Protein AF-A0A256ZPU8-F1 (afdb_monomer)

Mean predicted aligned error: 8.42 Å

Nearest PDB structures (foldseek):
  6c48-assembly1_A  TM=6.034E-01  e=6.822E+00  Homo sapiens

Sequence (113 aa):
MEELPPSVTLAYLFIFYLCFLLPYLLSSKKFAFPSKSVMLLLVVSALVGLVANLTVFKAYQLSPNPGYVRAVSSASIIVATTISIWLFKLKPDLQGILGTVLIFIGLLMLAKV

pLDDT: mean 85.06, std 8.38, range [47.09, 94.19]

Radius of gyration: 19.15 Å; Cα contacts (8 Å, |Δi|>4): 30; chains: 1; bounding box: 41×44×51 Å

Foldseek 3Di:
DPDDDVVVVVVVVVVVVCVPVVVVCVVVVPPDDDDPVVVVVVVVCVVVVVVVVVVLSVCCVPDPHNVLSVLVVVLVLLVVVVCCCVVVVDDDDPVSVVVNVVSVVVNVVSVVD

Solvent-accessible surface area (backbone atoms only — not comparable to full-atom values): 6614 Å² total; per-residue (Å²): 130,85,80,72,56,68,69,57,53,51,49,52,53,50,53,56,50,46,68,56,50,52,58,51,48,65,72,62,70,72,78,74,78,68,54,73,69,55,45,51,50,50,53,53,51,50,53,52,49,51,53,51,52,52,50,52,53,51,41,52,71,71,43,97,46,64,66,57,50,51,55,58,57,56,49,50,54,47,56,52,48,54,49,39,34,68,76,68,64,51,80,75,52,73,69,55,51,50,51,44,50,51,52,54,53,54,45,55,60,59,74,75,110

Secondary structure (DSSP, 8-state):
-----HHHHHHHHHHHHHHHHHHHHHHH----PPPHHHHHHHHHHHHHHHHHHHHHHHHHHHSS-HHHHHHHHHTHHHHHHHHHHHHH-----HHHHHHHHHHHHHHHHHTT-

Structure (mmCIF, N/CA/C/O backbone):
data_AF-A0A256ZPU8-F1
#
_entry.id   AF-A0A256ZPU8-F1
#
loop_
_atom_site.group_PDB
_atom_site.id
_atom_site.type_symbol
_atom_site.label_atom_id
_atom_site.label_alt_id
_atom_site.label_comp_id
_atom_site.label_asym_id
_atom_site.label_entity_id
_atom_site.label_seq_id
_atom_site.pdbx_PDB_ins_code
_atom_site.Cartn_x
_atom_site.Cartn_y
_atom_site.Cartn_z
_atom_site.occupancy
_atom_site.B_iso_or_equiv
_atom_site.auth_seq_id
_atom_site.auth_comp_id
_atom_site.auth_asym_id
_atom_site.auth_atom_id
_atom_site.pdbx_PDB_model_num
ATOM 1 N N . MET A 1 1 ? 22.000 -21.439 -1.445 1.00 47.09 1 MET A N 1
ATOM 2 C CA . MET A 1 1 ? 20.779 -21.329 -0.625 1.00 47.09 1 MET A CA 1
ATOM 3 C C . MET A 1 1 ? 19.644 -21.202 -1.614 1.00 47.09 1 MET A C 1
ATOM 5 O O . MET A 1 1 ? 19.708 -20.310 -2.444 1.00 47.09 1 MET A O 1
ATOM 9 N N . GLU A 1 2 ? 18.726 -22.160 -1.641 1.00 60.97 2 GLU A N 1
ATOM 10 C CA . GLU A 1 2 ? 17.576 -22.122 -2.549 1.00 60.97 2 GLU A CA 1
ATOM 11 C C . GLU A 1 2 ? 16.689 -20.937 -2.149 1.00 60.97 2 GLU A C 1
ATOM 13 O O . GLU A 1 2 ? 16.298 -20.826 -0.985 1.00 60.97 2 GLU A O 1
ATOM 18 N N . GLU A 1 3 ? 16.468 -19.989 -3.063 1.00 71.69 3 GLU A N 1
ATOM 19 C CA . GLU A 1 3 ? 15.638 -18.824 -2.767 1.00 71.69 3 GLU A CA 1
ATOM 20 C C . GLU A 1 3 ? 14.181 -19.271 -2.663 1.00 71.69 3 GLU A C 1
ATOM 22 O O . GLU A 1 3 ? 13.569 -19.712 -3.637 1.00 71.69 3 GLU A O 1
ATOM 27 N N . LEU A 1 4 ? 13.631 -19.188 -1.451 1.00 75.12 4 LEU A N 1
ATOM 28 C CA . LEU A 1 4 ? 12.240 -19.534 -1.199 1.00 75.12 4 LEU A CA 1
ATOM 29 C C . LEU A 1 4 ? 11.319 -18.629 -2.031 1.00 75.12 4 LEU A C 1
ATOM 31 O O . LEU A 1 4 ? 11.544 -17.414 -2.092 1.00 75.12 4 LEU A O 1
ATOM 35 N N . PRO A 1 5 ? 10.241 -19.177 -2.620 1.00 77.75 5 PRO A N 1
ATOM 36 C CA . PRO A 1 5 ? 9.253 -18.367 -3.312 1.00 77.75 5 PRO A CA 1
ATOM 37 C C . PRO A 1 5 ? 8.726 -17.257 -2.385 1.00 77.75 5 PRO A C 1
ATOM 39 O O . PRO A 1 5 ? 8.414 -17.534 -1.223 1.00 77.75 5 PRO A O 1
ATOM 42 N N . PRO A 1 6 ? 8.545 -16.016 -2.869 1.00 71.25 6 PRO A N 1
ATOM 43 C CA . PRO A 1 6 ? 8.062 -14.901 -2.051 1.00 71.25 6 PRO A CA 1
ATOM 44 C C . PRO A 1 6 ? 6.759 -15.186 -1.287 1.00 71.25 6 PRO A C 1
ATOM 46 O O . PRO A 1 6 ? 6.573 -14.689 -0.177 1.00 71.25 6 PRO A O 1
ATOM 49 N N . SER A 1 7 ? 5.875 -16.019 -1.846 1.00 71.19 7 SER A N 1
ATOM 50 C CA . SER A 1 7 ? 4.641 -16.479 -1.194 1.00 71.19 7 SER A CA 1
ATOM 51 C C . SER A 1 7 ? 4.906 -17.265 0.093 1.00 71.19 7 SER A C 1
ATOM 53 O O . SER A 1 7 ? 4.195 -17.091 1.081 1.00 71.19 7 SER A O 1
ATOM 55 N N . VAL A 1 8 ? 5.952 -18.090 0.100 1.00 77.94 8 VAL A N 1
ATOM 56 C CA . VAL A 1 8 ? 6.374 -18.891 1.251 1.00 77.94 8 VAL A CA 1
ATOM 57 C C . VAL A 1 8 ? 6.992 -17.988 2.321 1.00 77.94 8 VAL A C 1
ATOM 59 O O . VAL A 1 8 ? 6.663 -18.109 3.499 1.00 77.94 8 VAL A O 1
ATOM 62 N N . THR A 1 9 ? 7.802 -17.007 1.920 1.00 78.62 9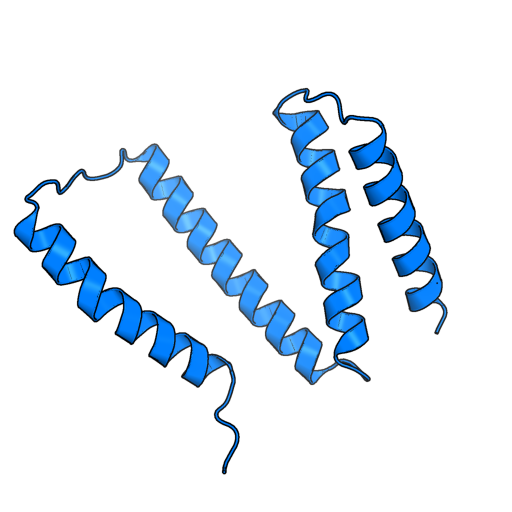 THR A N 1
ATOM 63 C CA . THR A 1 9 ? 8.370 -15.999 2.831 1.00 78.62 9 THR A CA 1
ATOM 64 C C . THR A 1 9 ? 7.284 -15.167 3.521 1.00 78.62 9 THR A C 1
ATOM 66 O O . THR A 1 9 ? 7.327 -14.972 4.736 1.00 78.62 9 THR A O 1
ATOM 69 N N . LEU A 1 10 ? 6.271 -14.722 2.772 1.00 77.56 10 LEU A N 1
ATOM 70 C CA . LEU A 1 10 ? 5.105 -14.015 3.314 1.00 77.56 10 LEU A CA 1
ATOM 71 C C . LEU A 1 10 ? 4.319 -14.877 4.309 1.00 77.56 10 LEU A C 1
ATOM 73 O O . LEU A 1 10 ? 3.936 -14.384 5.370 1.00 77.56 10 LEU A O 1
ATOM 77 N N . ALA A 1 11 ? 4.120 -16.162 4.002 1.00 82.19 11 ALA A N 1
ATOM 78 C CA . ALA A 1 11 ? 3.457 -17.092 4.909 1.00 82.19 11 ALA A CA 1
ATOM 79 C C . ALA A 1 11 ? 4.240 -17.262 6.221 1.00 82.19 11 ALA A C 1
ATOM 81 O O . ALA A 1 11 ? 3.644 -17.202 7.297 1.00 82.19 11 ALA A O 1
ATOM 82 N N . TYR A 1 12 ? 5.569 -17.391 6.157 1.00 84.62 12 TYR A N 1
ATOM 83 C CA . TYR A 1 12 ? 6.403 -17.475 7.358 1.00 84.62 12 TYR A CA 1
ATOM 84 C C . TYR A 1 12 ? 6.340 -16.206 8.213 1.00 84.62 12 TYR A C 1
ATOM 86 O O . TYR A 1 12 ? 6.184 -16.307 9.429 1.00 84.62 12 TYR A O 1
ATOM 94 N N . LEU A 1 13 ? 6.392 -15.017 7.602 1.00 84.19 13 LEU A N 1
ATOM 95 C CA . LEU A 1 13 ? 6.246 -13.750 8.327 1.00 84.19 13 LEU A CA 1
ATOM 96 C C . LEU A 1 13 ? 4.861 -13.609 8.974 1.00 84.19 13 LEU A C 1
ATOM 98 O O . LEU A 1 13 ? 4.755 -13.134 10.105 1.00 84.19 13 LEU A O 1
ATOM 102 N N . PHE A 1 14 ? 3.805 -14.050 8.290 1.00 84.31 14 PHE A N 1
ATOM 103 C CA . PHE A 1 14 ? 2.445 -14.031 8.825 1.00 84.31 14 PHE A CA 1
ATOM 104 C C . PHE A 1 14 ? 2.278 -14.972 10.026 1.00 84.31 14 PHE A C 1
ATOM 106 O O . PHE A 1 14 ? 1.723 -14.574 11.050 1.00 84.31 14 PHE A O 1
ATOM 113 N N . ILE A 1 15 ? 2.803 -16.198 9.930 1.00 88.31 15 ILE A N 1
ATOM 114 C CA . ILE A 1 15 ? 2.802 -17.167 11.036 1.00 88.31 15 ILE A CA 1
ATOM 115 C C . ILE A 1 15 ? 3.595 -16.611 12.222 1.00 88.31 15 ILE A C 1
ATOM 117 O O . ILE A 1 15 ? 3.111 -16.645 13.352 1.00 88.31 15 ILE A O 1
ATOM 121 N N . PHE A 1 16 ? 4.777 -16.044 11.966 1.00 88.56 16 PHE A N 1
ATOM 122 C CA . PHE A 1 16 ? 5.596 -15.411 12.996 1.00 88.56 16 PHE A CA 1
ATOM 123 C C . PHE A 1 16 ? 4.827 -14.297 13.714 1.00 88.56 16 PHE A C 1
ATOM 125 O O . PHE A 1 16 ? 4.772 -14.281 14.939 1.00 88.56 16 PHE A O 1
ATOM 132 N N . TYR A 1 17 ? 4.161 -13.412 12.970 1.00 85.19 17 TYR A N 1
ATOM 133 C CA . TYR A 1 17 ? 3.333 -12.348 13.538 1.00 85.19 17 TYR A CA 1
ATOM 134 C C . TYR A 1 17 ? 2.172 -12.889 14.392 1.00 85.19 17 TYR A C 1
ATOM 136 O O . TYR A 1 17 ? 1.938 -12.400 15.501 1.00 85.19 17 TYR A O 1
ATOM 144 N N . LEU A 1 18 ? 1.478 -13.934 13.925 1.00 87.81 18 LEU A N 1
ATOM 145 C CA . LEU A 1 18 ? 0.387 -14.583 14.661 1.00 87.81 18 LEU A CA 1
ATOM 146 C C . LEU A 1 18 ? 0.838 -15.151 16.009 1.00 87.81 18 LEU A C 1
ATOM 148 O O . LEU A 1 18 ? 0.109 -15.009 16.992 1.00 87.81 18 LEU A O 1
ATOM 152 N N . CYS A 1 19 ? 2.037 -15.737 16.071 1.00 90.00 19 CYS A N 1
ATOM 153 C CA . CYS A 1 19 ? 2.594 -16.302 17.301 1.00 90.00 19 CYS A CA 1
ATOM 154 C C . CYS A 1 19 ? 2.750 -15.271 18.427 1.00 90.00 19 CYS A C 1
ATOM 156 O O . CYS A 1 19 ? 2.679 -15.652 19.590 1.00 90.00 19 CYS A O 1
ATOM 158 N N . PHE A 1 20 ? 2.924 -13.982 18.116 1.00 86.88 20 PHE A N 1
ATOM 159 C CA . PHE A 1 20 ? 3.002 -12.919 19.127 1.00 86.88 20 PHE A CA 1
ATOM 160 C C . PHE A 1 20 ? 1.665 -12.203 19.337 1.00 86.88 20 PHE A C 1
ATOM 162 O O . PHE A 1 20 ? 1.307 -11.875 2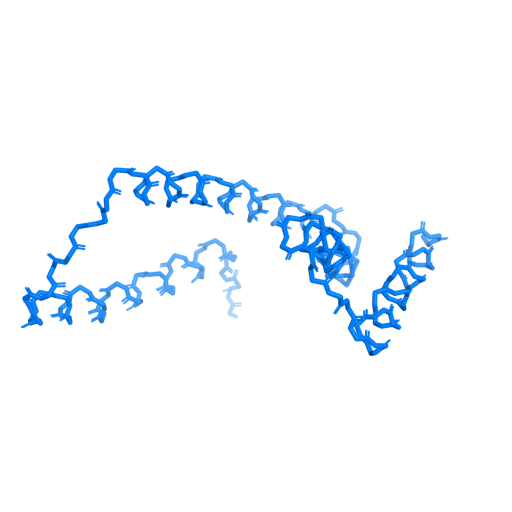0.470 1.00 86.88 20 PHE A O 1
ATOM 169 N N . LEU A 1 21 ? 0.900 -11.987 18.264 1.00 84.81 21 LEU A N 1
ATOM 170 C CA . LEU A 1 21 ? -0.364 -11.258 18.331 1.00 84.81 21 LEU A CA 1
ATOM 171 C C . LEU A 1 21 ? -1.446 -12.035 19.095 1.00 84.81 21 LEU A C 1
ATOM 173 O O . LEU A 1 21 ? -2.143 -11.455 19.929 1.00 84.81 21 LEU A O 1
ATOM 177 N N . LEU A 1 22 ? -1.596 -13.339 18.829 1.00 83.50 22 LEU A N 1
ATOM 178 C CA . LEU A 1 22 ? -2.644 -14.159 19.447 1.00 83.50 22 LEU A CA 1
ATOM 179 C C . LEU A 1 22 ? -2.490 -14.247 20.974 1.00 83.50 22 LEU A C 1
ATOM 181 O O . LEU A 1 22 ? -3.460 -13.935 21.669 1.00 83.50 22 LEU A O 1
ATOM 185 N N . PRO A 1 23 ? -1.309 -14.580 21.536 1.00 87.31 23 PRO A N 1
ATOM 186 C CA . PRO A 1 23 ? -1.124 -14.591 22.986 1.00 87.31 23 PRO A CA 1
ATOM 187 C C . PRO A 1 23 ? -1.331 -13.216 23.623 1.00 87.31 23 PRO A C 1
ATOM 189 O O . PRO A 1 23 ? -1.909 -13.130 24.707 1.00 87.31 23 PRO A O 1
ATOM 192 N N . TYR A 1 24 ? -0.912 -12.138 22.949 1.00 85.56 24 TYR A N 1
ATOM 193 C CA . TYR A 1 24 ? -1.119 -10.769 23.422 1.00 85.56 24 TYR A CA 1
ATOM 194 C C . TYR A 1 24 ? -2.609 -10.408 23.505 1.00 85.56 24 TYR A C 1
ATOM 196 O O . TYR A 1 24 ? -3.061 -9.873 24.521 1.00 85.56 24 TYR A O 1
ATOM 204 N N . LEU A 1 25 ? -3.391 -10.741 22.474 1.00 82.00 25 LEU A N 1
ATOM 205 C CA . LEU A 1 25 ? -4.836 -10.501 22.442 1.00 82.00 25 LEU A CA 1
ATOM 206 C C . LEU A 1 25 ? -5.580 -11.333 23.494 1.00 82.00 25 LEU A C 1
ATOM 208 O O . LEU A 1 25 ? -6.441 -10.799 24.197 1.00 82.00 25 LEU A O 1
ATOM 212 N N . LEU A 1 26 ? -5.216 -12.612 23.641 1.00 82.38 26 LEU A N 1
ATOM 213 C CA . LEU A 1 26 ? -5.794 -13.512 24.643 1.00 82.38 26 LEU A CA 1
ATOM 214 C C . LEU A 1 26 ? -5.473 -13.053 26.074 1.00 82.38 26 LEU A C 1
ATOM 216 O O . LEU A 1 26 ? -6.359 -13.040 26.928 1.00 82.38 26 LEU A O 1
ATOM 220 N N . SER A 1 27 ? -4.238 -12.610 26.328 1.00 83.31 27 SER A N 1
ATOM 221 C CA . SER A 1 27 ? -3.804 -12.129 27.650 1.00 83.31 27 SER A CA 1
ATOM 222 C C . SER A 1 27 ? -4.414 -10.776 28.011 1.00 83.31 27 SER A C 1
ATOM 224 O O . SER A 1 27 ? -4.733 -10.524 29.170 1.00 83.31 27 SER A O 1
ATOM 226 N N . SER A 1 28 ? -4.612 -9.901 27.023 1.00 77.88 28 SER A N 1
ATOM 227 C CA . SER A 1 28 ? -5.107 -8.545 27.266 1.00 77.88 28 SER A CA 1
ATOM 228 C C . SER A 1 28 ? -6.601 -8.491 27.600 1.00 77.88 28 SER A C 1
ATOM 230 O O . SER A 1 28 ? -7.059 -7.450 28.061 1.00 77.88 28 SER A O 1
ATOM 232 N N . LYS A 1 29 ? -7.388 -9.550 27.326 1.00 67.38 29 LYS A N 1
ATOM 233 C CA . LYS A 1 29 ? -8.872 -9.585 27.407 1.00 67.38 29 LYS A CA 1
ATOM 234 C C . LYS A 1 29 ? -9.600 -8.425 26.694 1.00 67.38 29 LYS A C 1
ATOM 236 O O . LYS A 1 29 ? -10.819 -8.311 26.780 1.00 67.38 29 LYS A O 1
ATOM 241 N N . LYS A 1 30 ? -8.883 -7.585 25.942 1.00 66.69 30 LYS A N 1
ATOM 242 C CA . LYS A 1 30 ? -9.394 -6.458 25.146 1.00 66.69 30 LYS A CA 1
ATOM 243 C C . LYS A 1 30 ? -9.875 -6.945 23.780 1.00 66.69 30 LYS A C 1
ATOM 245 O O . LYS A 1 30 ? -9.497 -6.399 22.747 1.00 66.69 30 LYS A O 1
ATOM 250 N N . PHE A 1 31 ? -10.679 -8.004 23.770 1.00 66.62 31 PHE A N 1
ATOM 251 C CA . PHE A 1 31 ? -11.271 -8.516 22.541 1.00 66.62 31 PHE A CA 1
ATOM 252 C C . PHE A 1 31 ? -12.450 -7.618 22.155 1.00 66.62 31 PHE A C 1
ATOM 254 O O . PHE A 1 31 ? -13.590 -7.841 22.552 1.00 66.62 31 PHE A O 1
ATOM 261 N N . ALA A 1 32 ? -12.157 -6.543 21.427 1.00 72.38 32 ALA A N 1
ATOM 262 C CA . ALA A 1 32 ? -13.179 -5.699 20.832 1.00 72.38 32 ALA A CA 1
ATOM 263 C C . ALA A 1 32 ? -13.523 -6.262 19.451 1.00 72.38 32 ALA A C 1
ATOM 265 O O . ALA A 1 32 ? -12.704 -6.212 18.532 1.00 72.38 32 ALA A O 1
ATOM 266 N N . PHE A 1 33 ? -14.731 -6.807 19.300 1.00 77.44 33 PHE A N 1
ATOM 267 C CA . PHE A 1 33 ? -15.227 -7.142 17.972 1.00 77.44 33 PHE A CA 1
ATOM 268 C C . PHE A 1 33 ? -15.542 -5.849 17.211 1.00 77.44 33 PHE A C 1
ATOM 270 O O . 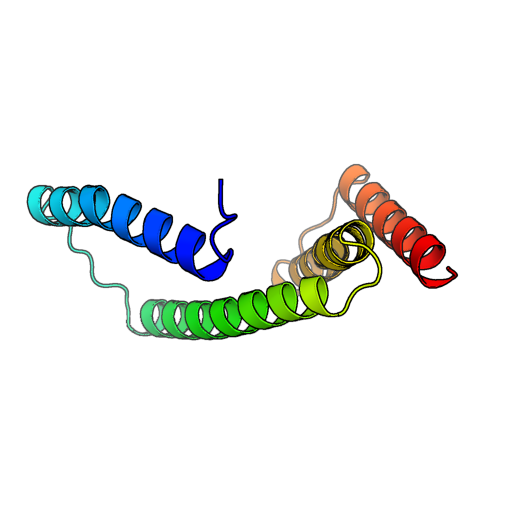PHE A 1 33 ? -16.238 -4.980 17.748 1.00 77.44 33 PHE A O 1
ATOM 277 N N . PRO A 1 34 ? -15.045 -5.697 15.972 1.00 83.81 34 PRO A N 1
ATOM 278 C CA . PRO A 1 34 ? -15.401 -4.557 15.147 1.00 83.81 34 PRO A CA 1
ATOM 279 C C . PRO A 1 34 ? -16.910 -4.549 14.881 1.00 83.81 34 PRO A C 1
ATOM 281 O O . PRO A 1 34 ? -17.556 -5.596 14.806 1.00 83.81 34 PRO A O 1
ATOM 284 N N . SER A 1 35 ? -17.485 -3.359 14.702 1.00 91.94 35 SER A N 1
ATOM 285 C CA . SER A 1 35 ? -18.875 -3.238 14.256 1.00 91.94 35 SER A CA 1
ATOM 286 C C . SER A 1 35 ? -19.059 -3.909 12.888 1.00 91.94 35 SER A C 1
ATOM 288 O O . SER A 1 35 ? -18.104 -4.034 12.120 1.00 91.94 35 SER A O 1
ATOM 290 N N . LYS A 1 36 ? -20.292 -4.310 12.542 1.00 90.94 36 LYS A N 1
ATOM 291 C CA . LYS A 1 36 ? -20.589 -4.975 11.254 1.00 90.94 36 LYS A CA 1
ATOM 292 C C . LYS A 1 36 ? -20.039 -4.197 10.050 1.00 90.94 36 LYS A C 1
ATOM 294 O O . LYS A 1 36 ? -19.492 -4.805 9.136 1.00 90.94 36 LYS A O 1
ATOM 299 N N . SER A 1 37 ? -20.125 -2.866 10.078 1.00 91.88 37 SER A N 1
ATOM 300 C CA . SER A 1 37 ? -19.602 -1.995 9.019 1.00 91.88 37 SER A CA 1
ATOM 301 C C . SER A 1 37 ? -18.077 -2.047 8.916 1.00 91.88 37 SER A C 1
ATOM 303 O O . SER A 1 37 ? -17.539 -2.153 7.818 1.00 91.88 37 SER A O 1
ATOM 305 N N . VAL A 1 38 ? -17.375 -2.018 10.054 1.00 91.31 38 VAL A N 1
ATOM 306 C CA . VAL A 1 38 ? -15.909 -2.132 10.088 1.00 91.31 38 VAL A CA 1
ATOM 307 C C . VAL A 1 38 ? -15.477 -3.531 9.656 1.00 91.31 38 VAL A C 1
ATOM 309 O O . VAL A 1 38 ? -14.529 -3.670 8.893 1.00 91.31 38 VAL A O 1
ATOM 312 N N . MET A 1 39 ? -16.201 -4.569 10.076 1.00 91.44 39 MET A N 1
ATOM 313 C CA . MET A 1 39 ? -15.926 -5.945 9.671 1.00 91.44 39 MET A CA 1
ATOM 314 C C . MET A 1 39 ? -16.094 -6.143 8.159 1.00 91.44 39 MET A C 1
ATOM 316 O O . MET A 1 39 ? -15.235 -6.757 7.534 1.00 91.44 39 MET A O 1
ATOM 320 N N . LEU A 1 40 ? -17.143 -5.574 7.556 1.00 94.19 40 LEU A N 1
ATOM 321 C CA . LEU A 1 40 ? -17.329 -5.589 6.102 1.00 94.19 40 LEU A CA 1
ATOM 322 C C . LEU A 1 40 ? -16.165 -4.887 5.393 1.00 94.19 40 LEU A C 1
ATOM 324 O O . LEU A 1 40 ? -15.603 -5.441 4.451 1.00 94.19 40 LEU A O 1
ATOM 328 N N . LEU A 1 41 ? -15.761 -3.707 5.873 1.00 92.94 41 LEU A N 1
ATOM 329 C CA . LEU A 1 41 ? -14.637 -2.958 5.308 1.00 92.94 41 LEU A CA 1
ATOM 330 C C . LEU A 1 41 ? -13.332 -3.762 5.390 1.00 92.94 41 LEU A C 1
ATOM 332 O O . LEU A 1 41 ? -12.599 -3.836 4.406 1.00 92.94 41 LEU A O 1
ATOM 336 N N . LEU A 1 42 ? -13.079 -4.432 6.519 1.00 91.31 42 LEU A N 1
ATOM 337 C CA . LEU A 1 42 ? -11.924 -5.313 6.686 1.00 91.31 42 LEU A CA 1
ATOM 338 C C . LEU A 1 42 ? -11.943 -6.469 5.683 1.00 91.31 42 LEU A C 1
ATOM 340 O O . LEU A 1 42 ? -10.936 -6.695 5.017 1.00 91.31 42 LEU A O 1
ATOM 344 N N . VAL A 1 43 ? -13.076 -7.154 5.508 1.00 92.56 43 VAL A N 1
ATOM 345 C CA . VAL A 1 43 ? -13.194 -8.248 4.529 1.00 92.56 43 VAL A CA 1
ATOM 346 C C . VAL A 1 43 ? -12.944 -7.749 3.105 1.00 92.56 43 VAL A C 1
ATOM 348 O O . VAL A 1 43 ? -12.162 -8.354 2.374 1.00 92.56 43 VAL A O 1
ATOM 351 N N . VAL A 1 44 ? -13.542 -6.619 2.718 1.00 94.19 44 VAL A N 1
ATOM 352 C CA . VAL A 1 44 ? -13.319 -6.021 1.392 1.00 94.19 44 VAL A CA 1
ATOM 353 C C . VAL A 1 44 ? -11.847 -5.644 1.210 1.00 94.19 44 VAL A C 1
ATOM 355 O O . VAL A 1 44 ? -11.256 -5.982 0.187 1.00 94.19 44 VAL A O 1
ATOM 358 N N . SER A 1 45 ? -11.225 -5.015 2.211 1.00 90.69 45 SER A N 1
ATOM 359 C CA . SER A 1 45 ? -9.803 -4.657 2.163 1.00 90.69 45 SER A CA 1
ATOM 360 C C . SER A 1 45 ? -8.890 -5.879 2.041 1.00 90.69 45 SER A C 1
ATOM 362 O O . SER A 1 45 ? -7.920 -5.839 1.288 1.00 90.69 45 SER A O 1
ATOM 364 N N . ALA A 1 46 ? -9.228 -6.988 2.707 1.00 89.44 46 ALA A N 1
ATOM 365 C CA . ALA A 1 46 ? -8.472 -8.232 2.636 1.00 89.44 46 ALA A CA 1
ATOM 366 C C . ALA A 1 46 ? -8.564 -8.872 1.243 1.00 89.44 46 ALA A C 1
ATOM 368 O O . ALA A 1 46 ? -7.545 -9.282 0.691 1.00 89.44 46 ALA A O 1
ATOM 369 N N . LEU A 1 47 ? -9.760 -8.906 0.645 1.00 92.50 47 LEU A N 1
ATOM 370 C CA . LEU A 1 47 ? -9.962 -9.420 -0.713 1.00 92.50 47 LEU A CA 1
ATOM 371 C C . LEU A 1 47 ? -9.224 -8.572 -1.755 1.00 92.50 47 LEU A C 1
ATOM 373 O O . LEU A 1 47 ? -8.505 -9.115 -2.593 1.00 92.50 47 LEU A O 1
ATOM 377 N N . VAL A 1 48 ? -9.345 -7.243 -1.676 1.00 92.88 48 VAL A N 1
ATOM 378 C CA . VAL A 1 48 ? -8.628 -6.321 -2.572 1.00 92.88 48 VAL A CA 1
ATOM 379 C C . VAL A 1 48 ? -7.116 -6.462 -2.394 1.00 92.88 48 VAL A C 1
ATOM 381 O O . VAL A 1 48 ? -6.389 -6.558 -3.381 1.00 92.88 48 VAL A O 1
ATOM 384 N N . GLY A 1 49 ? -6.638 -6.535 -1.149 1.00 88.81 49 GLY A N 1
ATOM 385 C CA . GLY A 1 49 ? -5.225 -6.728 -0.833 1.00 88.81 49 GLY A CA 1
ATOM 386 C C . GLY A 1 49 ? -4.674 -8.047 -1.372 1.00 88.81 49 GLY A C 1
ATOM 387 O O . GLY A 1 49 ? -3.571 -8.070 -1.918 1.00 88.81 49 GLY A O 1
ATOM 388 N N . LEU A 1 50 ? -5.440 -9.137 -1.281 1.00 87.12 50 LEU A N 1
ATOM 389 C CA . LEU A 1 50 ? -5.061 -10.436 -1.837 1.00 87.12 50 LEU A CA 1
ATOM 390 C C . LEU A 1 50 ? -4.902 -10.360 -3.359 1.00 87.12 50 LEU A C 1
ATOM 392 O O . LEU A 1 50 ? -3.861 -10.756 -3.883 1.00 87.12 50 LEU A O 1
ATOM 396 N N . VAL A 1 51 ? -5.896 -9.810 -4.064 1.00 90.62 51 VAL A N 1
ATOM 397 C CA . VAL A 1 51 ? -5.845 -9.668 -5.529 1.00 90.62 51 VAL A CA 1
ATOM 398 C C . VAL A 1 51 ? -4.675 -8.776 -5.944 1.00 90.62 51 VAL A C 1
ATOM 400 O O . VAL A 1 51 ? -3.893 -9.165 -6.812 1.00 90.62 51 VAL A O 1
ATOM 403 N N . ALA A 1 52 ? -4.499 -7.630 -5.281 1.00 88.25 52 ALA A N 1
ATOM 404 C CA . ALA A 1 52 ? -3.407 -6.701 -5.555 1.00 88.25 52 ALA A CA 1
ATOM 405 C C . ALA A 1 52 ? -2.035 -7.380 -5.410 1.00 88.25 52 ALA A C 1
ATOM 407 O O . ALA A 1 52 ? -1.209 -7.308 -6.322 1.00 88.25 52 ALA A O 1
ATOM 408 N N . ASN A 1 53 ? -1.808 -8.115 -4.318 1.00 85.88 53 ASN A N 1
ATOM 409 C CA . ASN A 1 53 ? -0.547 -8.827 -4.099 1.00 85.88 53 ASN A CA 1
ATOM 410 C C . ASN A 1 53 ? -0.294 -9.916 -5.152 1.00 85.88 53 ASN A C 1
ATOM 412 O O . ASN A 1 53 ? 0.827 -10.025 -5.651 1.00 85.88 53 ASN A O 1
ATOM 416 N N . LEU A 1 54 ? -1.319 -10.682 -5.546 1.00 87.94 54 LEU A N 1
ATOM 417 C CA . LEU A 1 54 ? -1.175 -11.682 -6.611 1.00 87.94 54 LEU A CA 1
ATOM 418 C C . LEU A 1 54 ? -0.833 -11.033 -7.957 1.00 87.94 54 LEU A C 1
ATOM 420 O O . LEU A 1 54 ? 0.038 -11.528 -8.672 1.00 87.94 54 LEU A O 1
ATOM 424 N N . THR A 1 55 ? -1.466 -9.906 -8.293 1.00 90.25 55 THR A N 1
ATOM 425 C CA . THR A 1 55 ? -1.156 -9.178 -9.532 1.00 90.25 55 THR A CA 1
ATOM 426 C C . THR A 1 55 ? 0.248 -8.583 -9.529 1.00 90.25 55 THR A C 1
ATOM 428 O O . THR A 1 55 ? 0.939 -8.684 -10.539 1.00 90.25 55 THR A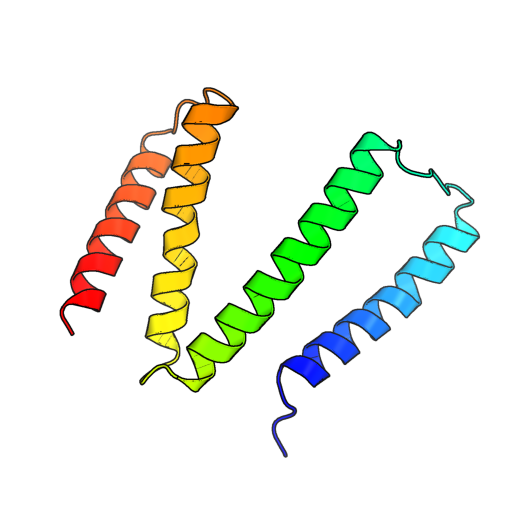 O 1
ATOM 431 N N . VAL A 1 56 ? 0.719 -8.041 -8.402 1.00 88.69 56 VAL A N 1
ATOM 432 C CA . VAL A 1 56 ? 2.095 -7.535 -8.267 1.00 88.69 56 VAL A CA 1
ATOM 433 C C . VAL A 1 56 ? 3.104 -8.673 -8.402 1.00 88.69 56 VAL A C 1
ATOM 435 O O . VAL A 1 56 ? 4.089 -8.541 -9.124 1.00 88.69 56 VAL A O 1
ATOM 438 N N . PHE A 1 57 ? 2.840 -9.820 -7.774 1.00 85.56 57 PHE A N 1
ATOM 439 C CA . PHE A 1 57 ? 3.676 -11.007 -7.930 1.00 85.56 57 PHE A CA 1
ATOM 440 C C . PHE A 1 57 ? 3.746 -11.456 -9.392 1.00 85.56 57 PHE A C 1
ATOM 442 O O . PHE A 1 57 ? 4.832 -11.696 -9.921 1.00 85.56 57 PHE A O 1
ATOM 449 N N . LYS A 1 58 ? 2.599 -11.507 -10.077 1.00 88.44 58 LYS A N 1
ATOM 450 C CA . LYS A 1 58 ? 2.564 -11.862 -11.494 1.00 88.44 58 LYS A CA 1
ATOM 451 C C . LYS A 1 58 ? 3.286 -10.830 -12.363 1.00 88.44 58 LYS A C 1
ATOM 453 O O . LYS A 1 58 ? 3.967 -11.223 -13.305 1.00 88.44 58 LYS A O 1
ATOM 458 N N . ALA A 1 59 ? 3.199 -9.544 -12.025 1.00 87.62 59 ALA A N 1
ATOM 459 C CA . ALA A 1 59 ? 3.931 -8.486 -12.710 1.00 87.62 59 ALA A CA 1
ATOM 460 C C . ALA A 1 59 ? 5.450 -8.690 -12.605 1.00 87.62 59 ALA A C 1
ATOM 462 O O . ALA A 1 59 ? 6.127 -8.595 -13.621 1.00 87.62 59 ALA A O 1
ATOM 463 N N . TYR A 1 60 ? 5.978 -9.059 -11.431 1.00 87.56 60 TYR A N 1
ATOM 464 C CA . TYR A 1 60 ? 7.404 -9.388 -11.269 1.00 87.56 60 TYR A CA 1
ATOM 465 C C . TYR A 1 60 ? 7.853 -10.606 -12.082 1.00 87.56 60 TYR A C 1
ATOM 467 O O . TYR A 1 60 ? 9.000 -10.648 -12.509 1.00 87.56 60 TYR A O 1
ATOM 475 N N . GLN A 1 61 ? 6.977 -11.589 -12.302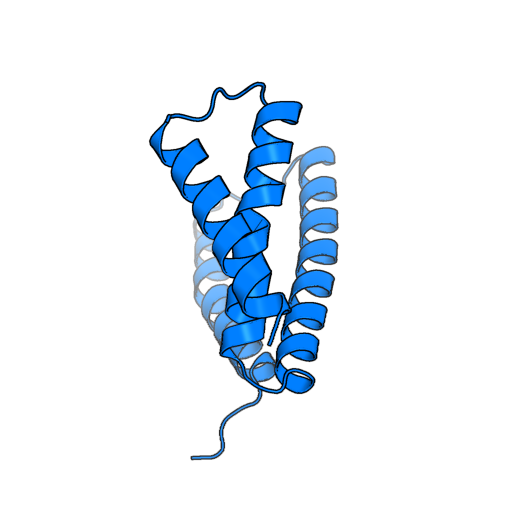 1.00 86.81 61 GLN A N 1
ATOM 476 C CA . GLN A 1 61 ? 7.303 -12.758 -13.130 1.00 86.81 61 GLN A CA 1
ATOM 477 C C . GLN A 1 61 ? 7.303 -12.457 -14.631 1.00 86.81 61 GLN A C 1
ATOM 479 O O . 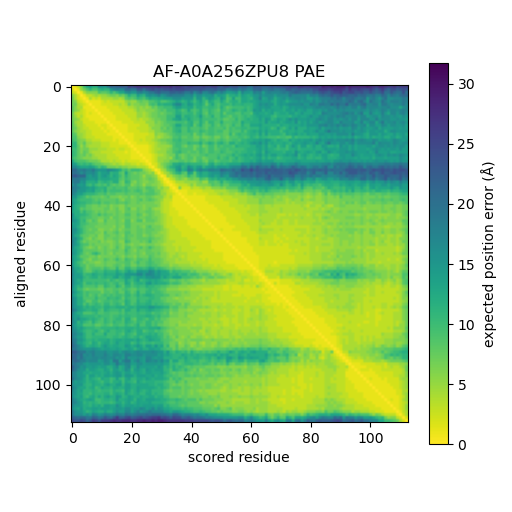GLN A 1 61 ? 8.007 -13.121 -15.384 1.00 86.81 61 GLN A O 1
ATOM 484 N N . LEU A 1 62 ? 6.452 -11.527 -15.071 1.00 88.38 62 LEU A N 1
ATOM 485 C CA . LEU A 1 62 ? 6.267 -11.204 -16.487 1.00 88.38 62 LEU A CA 1
ATOM 486 C C . LEU A 1 62 ? 7.138 -10.033 -16.951 1.00 88.38 62 LEU A C 1
ATOM 488 O O . LEU A 1 62 ? 7.309 -9.852 -18.155 1.00 88.38 62 LEU A O 1
ATOM 492 N N . SER A 1 63 ? 7.643 -9.205 -16.033 1.00 86.00 63 SER A N 1
ATOM 493 C CA . SER A 1 63 ? 8.391 -8.011 -16.403 1.00 86.00 63 SER A CA 1
ATOM 494 C C . SER A 1 63 ? 9.825 -8.339 -16.838 1.00 86.00 63 SER A C 1
ATOM 496 O O . SER A 1 63 ? 10.470 -9.215 -16.263 1.00 86.00 63 SER A O 1
ATOM 498 N N . PRO A 1 64 ? 10.378 -7.588 -17.807 1.00 81.81 64 PRO A N 1
ATOM 499 C CA . PRO A 1 64 ? 11.761 -7.766 -18.254 1.00 81.81 64 PRO A CA 1
ATOM 500 C C . PRO A 1 64 ? 12.780 -7.356 -17.183 1.00 81.81 64 PRO A C 1
ATOM 502 O O . PRO A 1 64 ? 13.925 -7.799 -17.200 1.00 81.81 64 PRO A O 1
ATOM 505 N N . ASN A 1 65 ? 12.379 -6.492 -16.246 1.00 84.75 65 ASN A N 1
ATOM 506 C CA . ASN A 1 65 ? 13.180 -6.136 -15.085 1.00 84.75 65 ASN A CA 1
ATOM 507 C C . ASN A 1 65 ? 12.275 -5.831 -13.868 1.00 84.75 65 ASN A C 1
ATOM 509 O O . ASN A 1 65 ? 11.154 -5.335 -14.037 1.00 84.75 65 ASN A O 1
ATOM 513 N N . PRO A 1 66 ? 12.731 -6.103 -12.631 1.00 81.50 66 PRO A N 1
ATOM 514 C CA . PRO A 1 66 ? 11.956 -5.832 -11.417 1.00 81.50 66 PRO A CA 1
ATOM 515 C C . PRO A 1 66 ? 11.852 -4.332 -11.090 1.00 81.50 66 PRO A C 1
ATOM 517 O O . PRO A 1 66 ? 10.940 -3.917 -10.374 1.00 81.50 66 PRO A O 1
ATOM 520 N N . GLY A 1 67 ? 12.760 -3.504 -11.620 1.00 83.56 67 GLY A N 1
ATOM 521 C CA . GLY A 1 67 ? 12.718 -2.047 -11.461 1.00 83.56 67 GLY A CA 1
ATOM 522 C C . GLY A 1 67 ? 11.467 -1.424 -12.084 1.00 83.56 67 GLY A C 1
ATOM 523 O O . GLY A 1 67 ? 10.889 -0.503 -11.513 1.00 83.56 67 GLY A O 1
ATOM 524 N N . TYR A 1 68 ? 10.992 -1.991 -13.192 1.00 85.00 68 TYR A N 1
ATOM 525 C CA . TYR A 1 68 ? 9.806 -1.548 -13.908 1.00 85.00 68 TYR A CA 1
ATOM 526 C C . TYR A 1 68 ? 8.550 -1.738 -13.063 1.00 85.00 68 TYR A C 1
ATOM 528 O O . TYR A 1 68 ? 7.768 -0.810 -12.882 1.00 85.00 68 TYR A O 1
ATOM 536 N N . VAL A 1 69 ? 8.402 -2.913 -12.448 1.00 87.75 69 VAL A N 1
ATOM 537 C CA . VAL A 1 69 ? 7.274 -3.213 -11.554 1.00 87.75 69 VAL A CA 1
ATOM 538 C C . VAL A 1 69 ? 7.281 -2.292 -10.341 1.00 87.75 69 VAL A C 1
ATOM 540 O O . VAL A 1 69 ? 6.228 -1.796 -9.948 1.00 87.75 69 VAL A O 1
ATOM 543 N N . ARG A 1 70 ? 8.460 -1.993 -9.779 1.00 86.25 70 ARG A N 1
ATOM 544 C CA . ARG A 1 70 ? 8.583 -1.020 -8.683 1.00 86.25 70 ARG A CA 1
ATOM 545 C C . ARG A 1 70 ? 8.167 0.384 -9.111 1.00 86.25 70 ARG A C 1
ATOM 547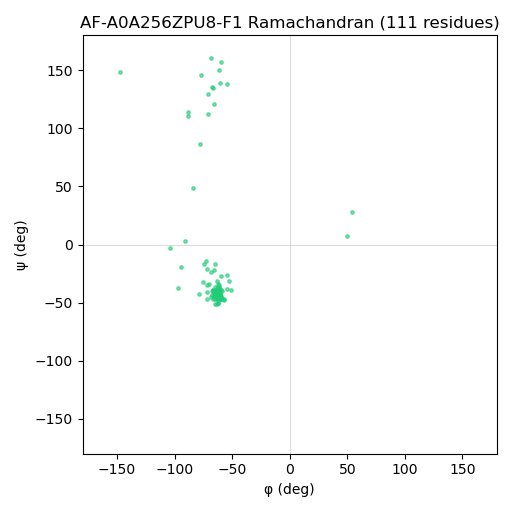 O O . ARG A 1 70 ? 7.408 1.024 -8.393 1.00 86.25 70 ARG A O 1
ATOM 554 N N . ALA A 1 71 ? 8.624 0.849 -10.269 1.00 86.06 71 ALA A N 1
ATOM 555 C CA . ALA A 1 71 ? 8.280 2.171 -10.781 1.00 86.06 71 ALA A CA 1
ATOM 556 C C . ALA A 1 71 ? 6.773 2.306 -11.064 1.00 86.06 71 ALA A C 1
ATOM 558 O O . ALA A 1 71 ? 6.158 3.289 -10.651 1.00 86.06 71 ALA A O 1
ATOM 559 N N . VAL A 1 72 ? 6.158 1.287 -11.672 1.00 88.44 72 VAL A N 1
ATOM 560 C CA . VAL A 1 72 ? 4.703 1.235 -11.878 1.00 88.44 72 VAL A CA 1
ATOM 561 C C . VAL A 1 72 ? 3.954 1.172 -10.545 1.00 88.44 72 VAL A C 1
ATOM 563 O O . VAL A 1 72 ? 2.977 1.891 -10.360 1.00 88.44 72 VAL A O 1
ATOM 566 N N . SER A 1 73 ? 4.428 0.391 -9.570 1.00 88.81 73 SER A N 1
ATOM 567 C CA . SER A 1 73 ? 3.820 0.331 -8.235 1.00 88.81 73 SER A CA 1
ATOM 568 C C . SER A 1 73 ? 3.851 1.686 -7.519 1.00 88.81 73 SER A C 1
ATOM 570 O O . SER A 1 73 ? 2.894 2.029 -6.822 1.00 88.81 73 SER A O 1
ATOM 572 N N . SER A 1 74 ? 4.900 2.491 -7.708 1.00 86.25 74 SER A N 1
ATOM 573 C CA . SER A 1 74 ? 4.988 3.851 -7.158 1.00 86.25 74 SER A CA 1
ATOM 574 C C . SER A 1 74 ? 3.950 4.810 -7.750 1.00 86.25 74 SER A C 1
ATOM 576 O O . SER A 1 74 ? 3.572 5.776 -7.091 1.00 86.25 74 SER A O 1
ATOM 578 N N . ALA A 1 75 ? 3.409 4.529 -8.943 1.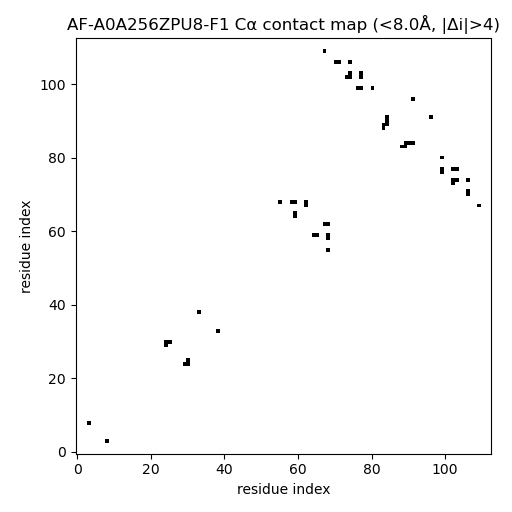00 89.25 75 ALA A N 1
ATOM 579 C CA . ALA A 1 75 ? 2.321 5.320 -9.522 1.00 89.25 75 ALA A CA 1
ATOM 580 C C . ALA A 1 75 ? 1.019 5.246 -8.704 1.00 89.25 75 ALA A C 1
ATOM 582 O O . ALA A 1 75 ? 0.165 6.124 -8.835 1.00 89.25 75 ALA A O 1
ATOM 583 N N . SER A 1 76 ? 0.877 4.260 -7.805 1.00 89.94 76 SER A N 1
ATOM 584 C CA . SER A 1 76 ? -0.233 4.214 -6.841 1.00 89.94 76 SER A CA 1
ATOM 585 C C . SER A 1 76 ? -0.347 5.491 -5.998 1.00 89.94 76 SER A C 1
ATOM 587 O O . SER A 1 76 ? -1.454 5.852 -5.606 1.00 89.94 76 SER A O 1
ATOM 589 N N . ILE A 1 77 ? 0.756 6.225 -5.793 1.00 89.00 77 ILE A N 1
ATOM 590 C CA . ILE A 1 77 ? 0.778 7.522 -5.098 1.00 89.00 77 ILE A CA 1
ATOM 591 C C . ILE A 1 77 ? -0.091 8.555 -5.822 1.00 89.00 77 ILE A C 1
ATOM 593 O O . ILE A 1 77 ? -0.798 9.318 -5.165 1.00 89.00 77 ILE A O 1
ATOM 597 N N . ILE A 1 78 ? -0.095 8.560 -7.159 1.00 90.44 78 ILE A N 1
ATOM 598 C CA . ILE A 1 78 ? -0.925 9.474 -7.955 1.00 90.44 78 ILE A CA 1
ATOM 599 C C . ILE A 1 78 ? -2.399 9.178 -7.681 1.00 90.44 78 ILE A C 1
ATOM 601 O O . ILE A 1 78 ? -3.150 10.070 -7.294 1.00 90.44 78 ILE A O 1
ATOM 605 N N . VAL A 1 79 ? -2.791 7.906 -7.791 1.00 89.69 79 VAL A N 1
ATOM 606 C CA . VAL A 1 79 ? -4.172 7.459 -7.557 1.00 89.69 79 VAL A CA 1
ATOM 607 C C . VAL A 1 79 ? -4.611 7.757 -6.122 1.00 89.69 79 VAL A C 1
ATOM 609 O O . VAL A 1 79 ? -5.677 8.332 -5.912 1.00 89.69 79 VAL A O 1
ATOM 612 N N . ALA A 1 80 ? -3.779 7.428 -5.130 1.00 89.94 80 ALA A N 1
ATOM 613 C CA . ALA A 1 80 ? -4.061 7.684 -3.721 1.00 89.94 80 ALA A CA 1
ATOM 614 C C . ALA A 1 80 ? -4.223 9.181 -3.431 1.00 89.94 80 ALA A C 1
ATOM 616 O O . ALA A 1 80 ? -5.139 9.574 -2.707 1.00 89.94 80 ALA A O 1
ATOM 617 N N . THR A 1 81 ? -3.379 10.024 -4.029 1.00 89.62 81 THR A N 1
ATOM 618 C CA . THR A 1 81 ? -3.446 11.481 -3.876 1.00 89.62 81 THR A CA 1
ATOM 619 C C . THR A 1 81 ? -4.719 12.034 -4.511 1.00 89.62 81 THR A C 1
ATOM 621 O O . THR A 1 81 ? -5.454 12.770 -3.855 1.00 89.62 81 THR A O 1
ATOM 624 N N . THR A 1 82 ? -5.054 11.625 -5.739 1.00 90.06 82 THR A N 1
ATOM 625 C CA . THR A 1 82 ? -6.291 12.039 -6.420 1.00 90.06 82 THR A CA 1
ATOM 626 C C . THR A 1 82 ? -7.538 11.626 -5.638 1.00 90.06 82 THR A C 1
ATOM 628 O O . THR A 1 82 ? -8.419 12.456 -5.410 1.00 90.06 82 THR A O 1
ATOM 631 N N . ILE A 1 83 ? -7.601 10.375 -5.167 1.00 91.38 83 ILE A N 1
ATOM 632 C CA . ILE A 1 83 ? -8.717 9.890 -4.342 1.00 91.38 83 ILE A CA 1
ATOM 633 C C . ILE A 1 83 ? -8.785 10.666 -3.027 1.00 91.38 83 ILE A C 1
ATOM 635 O O . ILE A 1 83 ? -9.874 11.031 -2.600 1.00 91.38 83 ILE A O 1
ATOM 639 N N . SER A 1 84 ? -7.648 10.967 -2.397 1.00 89.31 84 SER A N 1
ATOM 640 C CA . SER A 1 84 ? -7.624 11.695 -1.124 1.00 89.31 84 SER A CA 1
ATOM 641 C C . SER A 1 84 ? -8.133 13.130 -1.262 1.00 89.31 84 SER A C 1
ATOM 643 O O . SER A 1 84 ? -8.893 13.598 -0.413 1.00 89.31 84 SER A O 1
ATOM 645 N N . ILE A 1 85 ? -7.772 13.819 -2.349 1.00 90.38 85 ILE A N 1
ATOM 646 C CA . ILE A 1 85 ? -8.295 15.156 -2.665 1.00 90.38 85 ILE A CA 1
ATOM 647 C C . ILE A 1 85 ? -9.807 15.087 -2.885 1.00 90.38 85 ILE A C 1
ATOM 649 O O . ILE A 1 85 ? -10.542 15.924 -2.372 1.00 90.38 85 ILE A O 1
ATOM 653 N N . TRP A 1 86 ? -10.289 14.083 -3.615 1.00 91.56 86 TRP A N 1
ATOM 654 C CA . TRP A 1 86 ? -11.711 13.961 -3.926 1.00 91.56 86 TRP A CA 1
ATOM 655 C C . TRP A 1 86 ? -12.559 13.556 -2.710 1.00 91.56 86 TRP A C 1
ATOM 657 O O . TRP A 1 86 ? -13.577 14.185 -2.427 1.00 91.56 86 TRP A O 1
ATOM 667 N N . LEU A 1 87 ? -12.122 12.540 -1.962 1.00 93.00 87 LEU A N 1
ATOM 668 C CA . LEU A 1 87 ? -12.874 11.942 -0.858 1.00 93.00 87 LEU A CA 1
ATOM 669 C C . LEU A 1 87 ? -12.804 12.784 0.421 1.00 93.00 87 LEU A C 1
ATOM 671 O O . LEU A 1 87 ? -13.817 12.979 1.089 1.00 93.00 87 LEU A O 1
ATOM 675 N N . PHE A 1 88 ? -11.618 13.301 0.756 1.00 92.94 88 PHE A N 1
ATOM 676 C CA . PHE A 1 88 ? -11.384 14.035 2.003 1.00 92.94 88 PHE A CA 1
ATOM 677 C C . PHE A 1 88 ? -11.292 15.550 1.810 1.00 92.94 88 PHE A C 1
ATOM 679 O O . PHE A 1 88 ? -11.149 16.274 2.793 1.00 92.94 88 PHE A O 1
ATOM 686 N N . LYS A 1 89 ? -11.367 16.048 0.563 1.00 89.81 89 LYS A N 1
ATOM 687 C CA . LYS A 1 89 ? -11.194 17.476 0.228 1.00 89.81 89 LYS A CA 1
ATOM 688 C C . LYS A 1 89 ? -9.874 18.050 0.757 1.00 89.81 89 LYS A C 1
ATOM 690 O O . LYS A 1 89 ? -9.777 19.244 1.047 1.00 89.81 89 LYS A O 1
ATOM 695 N N . LEU A 1 90 ? -8.860 17.192 0.893 1.00 85.62 90 LEU A N 1
ATOM 696 C CA . LEU A 1 90 ? -7.533 17.580 1.354 1.00 85.62 90 LEU A CA 1
ATOM 697 C C . LEU A 1 90 ? -6.874 18.484 0.315 1.00 85.62 90 LEU A C 1
ATOM 699 O O . LEU A 1 90 ? -6.895 18.194 -0.881 1.00 85.62 90 LEU A O 1
ATOM 703 N N . LYS A 1 91 ? -6.269 19.577 0.784 1.00 86.44 91 LYS A N 1
ATOM 704 C CA . LYS A 1 91 ? -5.437 20.439 -0.053 1.00 86.44 91 LYS A CA 1
ATOM 705 C C . LYS A 1 91 ? -4.012 19.889 -0.015 1.00 86.44 91 LYS A C 1
ATOM 707 O O . LYS A 1 91 ? -3.419 19.891 1.064 1.00 86.44 91 LYS A O 1
ATOM 712 N N . PRO A 1 92 ? -3.476 19.381 -1.136 1.00 80.56 92 PRO A N 1
ATOM 713 C CA . PRO A 1 92 ? -2.104 18.909 -1.165 1.00 80.56 92 PRO A CA 1
ATOM 714 C C . PRO A 1 92 ? -1.166 20.106 -0.994 1.00 80.56 92 PRO A C 1
ATOM 716 O O . PRO A 1 92 ? -1.370 21.157 -1.604 1.00 80.56 92 PRO A O 1
ATOM 719 N N . ASP A 1 93 ? -0.148 19.941 -0.157 1.00 89.75 93 ASP A N 1
ATOM 720 C CA . ASP A 1 93 ? 0.929 20.920 -0.040 1.00 89.75 93 ASP A CA 1
ATOM 721 C C . ASP A 1 93 ? 1.779 20.939 -1.325 1.00 89.75 93 ASP A C 1
ATOM 723 O O . ASP A 1 93 ? 1.776 19.977 -2.103 1.00 89.75 93 ASP A O 1
ATOM 727 N N . LEU A 1 94 ? 2.534 22.016 -1.546 1.00 89.88 94 LEU A N 1
ATOM 728 C CA . LEU A 1 94 ? 3.365 22.208 -2.735 1.00 89.88 94 LEU A CA 1
ATOM 729 C C . LEU A 1 94 ? 4.327 21.029 -2.952 1.00 89.88 94 LEU A C 1
ATOM 731 O O . LEU A 1 94 ? 4.507 20.573 -4.081 1.00 89.88 94 LEU A O 1
ATOM 735 N N . GLN A 1 95 ? 4.885 20.480 -1.868 1.00 90.88 95 GLN A N 1
ATOM 736 C CA . GLN A 1 95 ? 5.743 19.292 -1.918 1.00 90.88 95 GLN A CA 1
ATOM 737 C C . GLN A 1 95 ? 4.996 18.050 -2.426 1.00 90.88 95 GLN A C 1
ATOM 739 O O . GLN A 1 95 ? 5.534 17.291 -3.232 1.00 90.88 95 GLN A O 1
ATOM 744 N N . GLY A 1 96 ? 3.740 17.861 -2.007 1.00 85.25 96 GLY A N 1
ATOM 745 C CA . GLY A 1 96 ? 2.902 16.745 -2.450 1.00 85.25 96 GLY A CA 1
ATOM 746 C C . GLY A 1 96 ? 2.541 16.839 -3.932 1.00 85.25 96 GLY A C 1
ATOM 747 O O . GLY A 1 96 ? 2.576 15.836 -4.649 1.00 85.25 96 GLY A O 1
ATOM 748 N N . ILE A 1 97 ? 2.263 18.052 -4.418 1.00 88.56 97 ILE A N 1
ATOM 749 C CA . ILE A 1 97 ? 2.001 18.306 -5.841 1.00 88.56 97 ILE A CA 1
ATOM 750 C C . ILE A 1 97 ? 3.256 18.013 -6.669 1.00 88.56 97 ILE A C 1
ATOM 752 O O . ILE A 1 97 ? 3.191 17.238 -7.623 1.00 88.56 97 ILE A O 1
ATOM 756 N N . LEU A 1 98 ? 4.405 18.579 -6.282 1.00 92.31 98 LEU A N 1
ATOM 757 C CA . LEU A 1 98 ? 5.671 18.377 -6.990 1.00 92.31 98 LEU A CA 1
ATOM 758 C C . LEU A 1 98 ? 6.070 16.898 -7.031 1.00 92.31 98 LEU A C 1
ATOM 760 O O . LEU A 1 98 ? 6.427 16.399 -8.095 1.00 92.31 98 LEU A O 1
ATOM 764 N N . GLY A 1 99 ? 5.945 16.180 -5.911 1.00 90.12 99 GLY A N 1
ATOM 765 C CA . GLY A 1 99 ? 6.224 14.744 -5.852 1.00 90.12 99 GLY A CA 1
ATOM 766 C C . GLY A 1 99 ? 5.328 13.931 -6.790 1.00 90.12 99 GLY A C 1
ATOM 767 O O . GLY A 1 99 ? 5.818 13.082 -7.533 1.00 90.12 99 GLY A O 1
ATOM 768 N N . THR A 1 100 ? 4.028 14.237 -6.823 1.00 89.69 100 THR A N 1
ATOM 769 C CA . THR A 1 100 ? 3.067 13.560 -7.710 1.00 89.69 100 THR A CA 1
ATOM 770 C C . THR A 1 100 ? 3.408 13.785 -9.186 1.00 89.69 100 THR A C 1
ATOM 772 O O . THR A 1 100 ? 3.411 12.837 -9.974 1.00 89.69 100 THR A O 1
ATOM 775 N N . VAL A 1 101 ? 3.754 15.022 -9.561 1.00 91.31 101 VAL A N 1
ATOM 776 C CA . VAL A 1 101 ? 4.165 15.374 -10.931 1.00 91.31 101 VAL A CA 1
ATOM 777 C C . VAL A 1 101 ? 5.463 14.664 -11.319 1.00 91.31 101 VAL A C 1
ATOM 779 O O . VAL A 1 101 ? 5.553 14.120 -12.419 1.00 91.31 101 VAL A O 1
ATOM 782 N N . LEU A 1 102 ? 6.450 14.606 -10.420 1.00 91.50 102 LEU A N 1
ATOM 783 C CA . LEU A 1 102 ? 7.726 13.937 -10.688 1.00 91.50 102 LEU A CA 1
ATOM 784 C C . LEU A 1 102 ? 7.546 12.434 -10.939 1.00 91.50 102 LEU A C 1
ATOM 786 O O . LEU A 1 102 ? 8.137 11.895 -11.873 1.00 91.50 102 LEU A O 1
ATOM 790 N N . ILE A 1 103 ? 6.705 11.768 -10.137 1.00 90.00 103 ILE A N 1
ATOM 791 C CA . ILE A 1 103 ? 6.373 10.347 -10.321 1.00 90.00 103 ILE A CA 1
ATOM 792 C C . ILE A 1 103 ? 5.707 10.133 -11.681 1.00 90.00 103 ILE A C 1
ATOM 794 O O . ILE A 1 103 ? 6.063 9.197 -12.394 1.00 90.00 103 ILE A O 1
ATOM 798 N N . PHE A 1 104 ? 4.780 11.012 -12.069 1.00 89.50 104 PHE A N 1
ATOM 799 C CA . PHE A 1 104 ? 4.103 10.922 -13.361 1.00 89.50 104 PHE A CA 1
ATOM 800 C C . PHE A 1 104 ? 5.080 11.066 -14.537 1.00 89.50 104 PHE A C 1
ATOM 802 O O . PHE A 1 104 ? 5.064 10.246 -15.454 1.00 89.50 104 PHE A O 1
ATOM 809 N N . ILE A 1 105 ? 5.982 12.052 -14.486 1.00 90.81 105 ILE A N 1
ATOM 810 C CA . ILE A 1 105 ? 7.025 12.242 -15.507 1.00 90.81 105 ILE A CA 1
ATOM 811 C C . ILE A 1 105 ? 7.954 11.023 -15.566 1.00 90.81 105 ILE A C 1
ATOM 813 O O . ILE A 1 105 ? 8.209 10.501 -16.651 1.00 90.81 105 ILE A O 1
ATOM 817 N N . GLY A 1 106 ? 8.425 10.537 -14.414 1.00 88.31 106 GLY A N 1
ATOM 818 C CA . GLY A 1 106 ? 9.298 9.364 -14.338 1.00 88.31 106 GLY A CA 1
ATOM 819 C C . GLY A 1 106 ? 8.651 8.112 -14.934 1.00 88.31 106 GLY A C 1
ATOM 820 O O . GLY A 1 106 ? 9.302 7.370 -15.668 1.00 88.31 106 GLY A O 1
ATOM 821 N N . LEU A 1 107 ? 7.352 7.916 -14.696 1.00 85.31 107 LEU A N 1
ATOM 822 C CA . LEU A 1 107 ? 6.592 6.816 -15.282 1.00 85.31 107 LEU A CA 1
ATOM 823 C C . LEU A 1 107 ? 6.499 6.931 -16.813 1.00 85.31 107 LEU A C 1
ATOM 825 O O . LEU A 1 107 ? 6.702 5.940 -17.510 1.00 85.31 107 LEU A O 1
ATOM 829 N N . LEU A 1 108 ? 6.234 8.130 -17.345 1.00 86.94 108 LEU A N 1
ATOM 830 C CA . LEU A 1 108 ? 6.166 8.365 -18.793 1.00 86.94 108 LEU A CA 1
ATOM 831 C C . LEU A 1 108 ? 7.505 8.110 -19.494 1.00 86.94 108 LEU A C 1
ATOM 833 O O . LEU A 1 108 ? 7.523 7.583 -20.606 1.00 86.94 108 LEU A O 1
ATOM 837 N N . MET A 1 109 ? 8.620 8.472 -18.855 1.00 87.12 109 MET A N 1
ATOM 838 C CA . MET A 1 109 ? 9.957 8.188 -19.384 1.00 87.12 109 MET A CA 1
ATOM 839 C C . MET A 1 109 ? 10.234 6.686 -19.423 1.00 87.12 109 MET A C 1
ATOM 841 O O . MET A 1 109 ? 10.776 6.188 -20.405 1.00 87.12 109 MET A O 1
ATOM 845 N N . LEU A 1 110 ? 9.824 5.966 -18.380 1.00 83.38 110 LEU A N 1
ATOM 846 C CA . LEU A 1 110 ? 10.000 4.522 -18.274 1.00 83.38 110 LEU A CA 1
ATOM 847 C C . LEU A 1 110 ? 9.113 3.743 -19.259 1.00 83.38 110 LEU A C 1
ATOM 849 O O . LEU A 1 110 ? 9.521 2.703 -19.755 1.00 83.38 110 LEU A O 1
ATOM 853 N N . ALA A 1 111 ? 7.908 4.239 -19.550 1.00 73.69 111 ALA A N 1
ATOM 854 C CA . ALA A 1 111 ? 6.971 3.609 -20.483 1.00 73.69 111 ALA A CA 1
ATOM 855 C C . ALA A 1 111 ? 7.381 3.737 -21.963 1.00 73.69 111 ALA A C 1
ATOM 857 O O . ALA A 1 111 ? 6.802 3.066 -22.812 1.00 73.69 111 ALA A O 1
ATOM 858 N N . LYS A 1 112 ? 8.339 4.619 -22.280 1.00 58.41 112 LYS A N 1
ATOM 859 C CA . LYS A 1 112 ? 8.891 4.815 -23.631 1.00 58.41 112 LYS A CA 1
ATOM 860 C C . LYS A 1 112 ? 10.119 3.942 -23.938 1.00 58.41 112 LYS A C 1
ATOM 862 O O . LYS A 1 112 ? 10.686 4.095 -25.019 1.00 58.41 112 LYS A O 1
ATOM 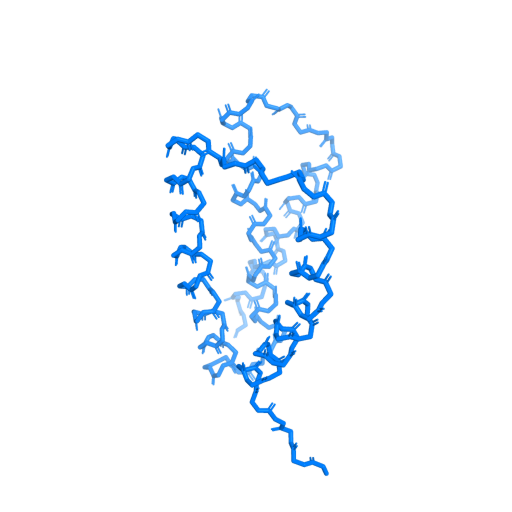867 N N . VAL A 1 113 ? 10.521 3.076 -23.008 1.00 51.84 113 VAL A N 1
ATOM 868 C CA . VAL A 1 113 ? 11.569 2.053 -23.177 1.00 51.84 113 VAL A CA 1
ATOM 869 C C . VAL A 1 113 ? 10.907 0.716 -23.468 1.00 51.84 113 VAL A C 1
ATOM 871 O O . VAL A 1 113 ? 11.382 0.032 -24.398 1.00 51.84 113 VAL A O 1
#